Protein AF-A0A1B6YAZ6-F1 (afdb_monomer_lite)

pLDDT: mean 74.64, std 11.24, range [47.22, 91.25]

Structure (mmCIF, N/CA/C/O backbone):
data_AF-A0A1B6YAZ6-F1
#
_entry.id   AF-A0A1B6YAZ6-F1
#
loop_
_atom_site.group_PDB
_atom_site.id
_atom_site.type_symbol
_atom_site.label_atom_id
_atom_site.label_alt_id
_atom_site.label_comp_id
_atom_site.label_asym_id
_atom_site.label_entity_id
_atom_site.label_seq_id
_atom_site.pdbx_PDB_ins_code
_atom_site.Cartn_x
_atom_site.Cartn_y
_atom_site.Cartn_z
_atom_site.occupancy
_atom_site.B_iso_or_equiv
_atom_site.auth_seq_id
_atom_site.auth_comp_id
_atom_site.auth_asym_id
_atom_site.auth_atom_id
_atom_site.pdbx_PDB_model_num
ATOM 1 N N . MET A 1 1 ? -22.983 4.734 3.721 1.00 58.34 1 MET A N 1
ATOM 2 C CA . MET A 1 1 ? -22.657 3.609 2.810 1.00 58.34 1 MET A CA 1
ATOM 3 C C . MET A 1 1 ? -21.143 3.624 2.638 1.00 58.34 1 MET A C 1
ATOM 5 O O . MET A 1 1 ? -20.635 4.697 2.351 1.00 58.34 1 MET A O 1
ATOM 9 N N . SER A 1 2 ? -20.410 2.534 2.898 1.00 65.06 2 SER A N 1
ATOM 10 C CA . SER A 1 2 ? -18.946 2.531 2.705 1.00 65.06 2 SER A CA 1
ATOM 11 C C . SER A 1 2 ? -18.630 2.680 1.219 1.00 65.06 2 SER A C 1
ATOM 13 O O . SER A 1 2 ? -19.150 1.902 0.417 1.00 65.06 2 SER A O 1
ATOM 15 N N . ILE A 1 3 ? -17.804 3.657 0.854 1.00 82.44 3 ILE A N 1
ATOM 16 C CA . ILE A 1 3 ? -17.454 3.927 -0.544 1.00 82.44 3 ILE A CA 1
ATOM 17 C C . ILE A 1 3 ? -16.124 3.233 -0.837 1.00 82.44 3 ILE A C 1
ATOM 19 O O . ILE A 1 3 ? -15.133 3.480 -0.148 1.00 82.44 3 ILE A O 1
ATOM 23 N N . THR A 1 4 ? -16.098 2.363 -1.847 1.00 87.81 4 THR A N 1
ATOM 24 C CA . THR A 1 4 ? -14.846 1.793 -2.361 1.00 87.81 4 THR A CA 1
ATOM 25 C C . THR A 1 4 ? -14.060 2.892 -3.071 1.00 87.81 4 THR A C 1
ATOM 27 O O . THR A 1 4 ? -14.595 3.573 -3.947 1.00 87.81 4 THR A O 1
ATOM 30 N N . LYS A 1 5 ? -12.800 3.086 -2.683 1.00 89.56 5 LYS A N 1
ATOM 31 C CA . LYS A 1 5 ? -11.906 4.123 -3.207 1.00 89.56 5 LYS A CA 1
ATOM 32 C C . LYS A 1 5 ? -10.564 3.527 -3.624 1.00 89.56 5 LYS A C 1
ATOM 34 O O . LYS A 1 5 ? -10.219 2.404 -3.259 1.00 89.56 5 LYS A O 1
ATOM 39 N N . HIS A 1 6 ? -9.815 4.312 -4.394 1.00 91.00 6 HIS A N 1
ATOM 40 C CA . HIS A 1 6 ? -8.485 3.968 -4.883 1.00 91.00 6 HIS A CA 1
ATOM 41 C C . HIS A 1 6 ? -7.455 4.970 -4.365 1.00 91.00 6 HIS A C 1
ATOM 43 O O . HIS A 1 6 ? -7.660 6.183 -4.451 1.00 91.00 6 HIS A O 1
ATOM 49 N N . LYS A 1 7 ? -6.327 4.464 -3.867 1.00 90.69 7 LYS A N 1
ATOM 50 C CA . LYS A 1 7 ? -5.134 5.248 -3.548 1.00 90.69 7 LYS A CA 1
ATOM 51 C C . LYS A 1 7 ? -4.005 4.813 -4.478 1.00 90.69 7 LYS A C 1
ATOM 53 O O . LYS A 1 7 ? -3.603 3.656 -4.455 1.00 90.69 7 LYS A O 1
ATOM 58 N N . ILE A 1 8 ? -3.518 5.737 -5.303 1.00 89.75 8 ILE A N 1
ATOM 59 C CA . ILE A 1 8 ? -2.483 5.463 -6.308 1.00 89.75 8 ILE A CA 1
ATOM 60 C C . ILE A 1 8 ? -1.142 6.024 -5.828 1.00 89.75 8 ILE A C 1
ATOM 62 O O . ILE A 1 8 ? -1.052 7.197 -5.464 1.00 89.75 8 ILE A O 1
ATOM 66 N N . PHE A 1 9 ? -0.102 5.196 -5.877 1.00 87.06 9 PHE A N 1
ATOM 67 C CA . PHE A 1 9 ? 1.290 5.556 -5.629 1.00 87.06 9 PHE A CA 1
ATOM 68 C C . PHE A 1 9 ? 2.083 5.392 -6.927 1.00 87.06 9 PHE A C 1
ATOM 70 O O . PHE A 1 9 ? 1.981 4.362 -7.590 1.00 87.06 9 PHE A O 1
ATOM 77 N N . LYS A 1 10 ? 2.871 6.408 -7.295 1.00 84.56 10 LYS A N 1
ATOM 78 C CA . LYS A 1 10 ? 3.712 6.413 -8.500 1.00 84.56 10 LYS A CA 1
ATOM 79 C C . LYS A 1 10 ? 5.181 6.464 -8.098 1.00 84.56 10 LYS A C 1
ATOM 81 O O . LYS A 1 10 ? 5.607 7.426 -7.464 1.00 84.56 10 LYS A O 1
ATOM 86 N N . LEU A 1 11 ? 5.953 5.459 -8.497 1.00 79.56 11 LEU A N 1
ATOM 87 C CA . LEU A 1 11 ? 7.388 5.362 -8.241 1.00 79.56 11 LEU A CA 1
ATOM 88 C C . LEU A 1 11 ? 8.151 5.475 -9.551 1.00 79.56 11 LEU A C 1
ATOM 90 O O . LEU A 1 11 ? 7.806 4.798 -10.511 1.00 79.56 11 LEU A O 1
ATOM 94 N N . LYS A 1 12 ? 9.192 6.307 -9.597 1.00 76.50 12 LYS A N 1
ATOM 95 C CA . LYS A 1 12 ? 10.121 6.347 -10.732 1.00 76.50 12 LYS A CA 1
ATOM 96 C C . LYS A 1 12 ? 11.180 5.259 -10.545 1.00 76.50 12 LYS A C 1
ATOM 98 O O . LYS A 1 12 ? 11.809 5.204 -9.494 1.00 76.50 12 LYS A O 1
ATOM 103 N N . LEU A 1 13 ? 11.380 4.428 -11.560 1.00 71.19 13 LEU A N 1
ATOM 104 C CA . LEU A 1 13 ? 12.455 3.444 -11.623 1.00 71.19 13 LEU A CA 1
ATOM 105 C C . LEU A 1 13 ? 13.693 4.086 -12.261 1.00 71.19 13 LEU A C 1
ATOM 107 O O . LEU A 1 13 ? 13.597 4.745 -13.298 1.00 71.19 13 LEU A O 1
ATOM 111 N N . SER A 1 14 ? 14.853 3.901 -11.635 1.00 64.94 14 SER A N 1
ATOM 112 C CA . SER A 1 14 ? 16.152 4.199 -12.241 1.00 64.94 14 SER A CA 1
ATOM 113 C C . SER A 1 14 ? 16.566 3.075 -13.199 1.00 64.94 14 SER A C 1
ATOM 115 O O . SER A 1 14 ? 16.136 1.930 -13.060 1.00 64.94 14 SER A O 1
ATOM 117 N N . ASN A 1 15 ? 17.407 3.401 -14.185 1.00 61.12 15 ASN A N 1
ATOM 118 C CA . ASN A 1 15 ? 17.827 2.475 -15.247 1.00 61.12 15 ASN A CA 1
ATOM 119 C C . ASN A 1 15 ? 18.640 1.261 -14.751 1.00 61.12 15 ASN A C 1
ATOM 121 O O . ASN A 1 15 ? 18.797 0.303 -15.501 1.00 61.12 15 ASN A O 1
ATOM 125 N N . ASP A 1 16 ? 19.092 1.251 -13.494 1.00 57.38 16 ASP A N 1
ATOM 126 C CA . ASP A 1 16 ? 20.004 0.236 -12.942 1.00 57.38 16 ASP A CA 1
ATOM 127 C C . ASP A 1 16 ? 19.330 -1.086 -12.521 1.00 57.38 16 ASP A C 1
ATOM 129 O O . ASP A 1 16 ? 19.879 -1.832 -11.712 1.00 57.38 16 ASP A O 1
ATOM 133 N N . ALA A 1 17 ? 18.137 -1.397 -13.041 1.00 49.56 17 ALA A N 1
ATOM 134 C CA . ALA A 1 17 ? 17.377 -2.637 -12.804 1.00 49.56 17 ALA A CA 1
ATOM 135 C C . ALA A 1 17 ? 17.032 -2.974 -11.333 1.00 49.56 17 ALA A C 1
ATOM 137 O O . ALA A 1 17 ? 16.268 -3.903 -11.077 1.00 49.56 17 ALA A O 1
ATOM 138 N N . LYS A 1 18 ? 17.528 -2.214 -10.350 1.00 54.91 18 LYS A N 1
ATOM 139 C CA . LYS A 1 18 ? 17.191 -2.388 -8.938 1.00 54.91 18 LYS A CA 1
ATOM 140 C C . LYS A 1 18 ? 15.876 -1.690 -8.641 1.00 54.91 18 LYS A C 1
ATOM 142 O O . LYS A 1 18 ? 15.817 -0.466 -8.508 1.00 54.91 18 LYS A O 1
ATOM 147 N N . PHE A 1 19 ? 14.830 -2.499 -8.508 1.00 56.88 19 PHE A N 1
ATOM 148 C CA . PHE A 1 19 ? 13.546 -2.097 -7.953 1.00 56.88 19 PHE A CA 1
ATOM 149 C C . PHE A 1 19 ? 13.761 -1.626 -6.513 1.00 56.88 19 PHE A C 1
ATOM 151 O O . PHE A 1 19 ? 13.754 -2.405 -5.566 1.00 56.88 19 PHE A O 1
ATOM 158 N N . THR A 1 20 ? 14.042 -0.338 -6.356 1.00 58.34 20 THR A N 1
ATOM 159 C CA . THR A 1 20 ? 14.227 0.265 -5.043 1.00 58.34 20 THR A CA 1
ATOM 160 C C . THR A 1 20 ? 12.970 1.067 -4.782 1.00 58.34 20 THR A C 1
ATOM 162 O O . THR A 1 20 ? 12.844 2.199 -5.254 1.00 58.34 20 THR A O 1
ATOM 165 N N . ILE A 1 21 ? 12.005 0.473 -4.072 1.00 62.50 21 ILE A N 1
ATOM 166 C CA . ILE A 1 21 ? 10.949 1.274 -3.452 1.00 62.50 21 ILE A CA 1
ATOM 167 C C . ILE A 1 21 ? 11.688 2.281 -2.577 1.00 62.50 21 ILE A C 1
ATOM 169 O O . ILE A 1 21 ? 12.459 1.908 -1.692 1.00 62.50 21 ILE A O 1
ATOM 173 N N . THR A 1 22 ? 11.544 3.571 -2.875 1.00 66.69 22 THR A N 1
ATOM 174 C CA . THR A 1 22 ? 12.148 4.582 -2.014 1.00 66.69 22 THR A CA 1
ATOM 175 C C . THR A 1 22 ? 11.530 4.413 -0.632 1.00 66.69 22 THR A C 1
ATOM 177 O O . THR A 1 22 ? 10.312 4.274 -0.519 1.00 66.69 22 THR A O 1
ATOM 180 N N . LYS A 1 23 ? 12.345 4.452 0.430 1.00 70.62 23 LYS A N 1
ATOM 181 C CA . LYS A 1 23 ? 11.852 4.354 1.820 1.00 70.62 23 LYS A CA 1
ATOM 182 C C . LYS A 1 23 ? 10.670 5.296 2.087 1.00 70.62 23 LYS A C 1
ATOM 184 O O . LYS A 1 23 ? 9.811 5.012 2.908 1.00 70.62 23 LYS A O 1
ATOM 189 N N . THR A 1 24 ? 10.609 6.415 1.366 1.00 70.81 24 THR A N 1
ATOM 190 C CA . THR A 1 24 ? 9.498 7.368 1.379 1.00 70.81 24 THR A CA 1
ATOM 191 C C . THR A 1 24 ? 8.173 6.775 0.893 1.00 70.81 24 THR A C 1
ATOM 193 O O . THR A 1 24 ? 7.149 7.010 1.525 1.00 70.81 24 THR A O 1
ATOM 196 N N . VAL A 1 25 ? 8.163 6.029 -0.216 1.00 73.31 25 VAL A N 1
ATOM 197 C CA . VAL A 1 25 ? 6.929 5.436 -0.757 1.00 73.31 25 VAL A CA 1
ATOM 198 C C . VAL A 1 25 ? 6.489 4.242 0.078 1.00 73.31 25 VAL A C 1
ATOM 200 O O . VAL A 1 25 ? 5.306 4.133 0.380 1.00 73.31 25 VAL A O 1
ATOM 203 N N . GLU A 1 26 ? 7.430 3.405 0.512 1.00 79.75 26 GLU A N 1
ATOM 204 C CA . GLU A 1 26 ? 7.163 2.319 1.461 1.00 79.75 26 GLU A CA 1
ATOM 205 C C . GLU A 1 26 ? 6.505 2.860 2.738 1.00 79.75 26 GLU A C 1
ATOM 207 O O . GLU A 1 26 ? 5.426 2.419 3.127 1.00 79.75 26 GLU A O 1
ATOM 212 N N . LYS A 1 27 ? 7.095 3.907 3.331 1.00 82.12 27 LYS A N 1
ATOM 213 C CA . LYS A 1 27 ? 6.534 4.578 4.505 1.00 82.12 27 LYS A CA 1
ATOM 214 C C . LYS A 1 27 ? 5.135 5.130 4.236 1.00 82.12 27 LYS A C 1
ATOM 216 O O . LYS A 1 27 ? 4.256 4.944 5.065 1.00 82.12 27 LYS A O 1
ATOM 221 N N . ALA A 1 28 ? 4.910 5.768 3.087 1.00 84.12 28 ALA A N 1
ATOM 222 C CA . ALA A 1 28 ? 3.605 6.327 2.740 1.00 84.12 28 ALA A CA 1
ATOM 223 C C . ALA A 1 28 ? 2.523 5.249 2.542 1.00 84.12 28 ALA A C 1
ATOM 225 O O . ALA A 1 28 ? 1.363 5.477 2.884 1.00 84.12 28 ALA A O 1
ATOM 226 N N . ILE A 1 29 ? 2.887 4.083 1.996 1.00 85.69 29 ILE A N 1
ATOM 227 C CA . ILE A 1 29 ? 1.987 2.928 1.882 1.00 85.69 29 ILE A CA 1
ATOM 228 C C . ILE A 1 29 ? 1.667 2.382 3.275 1.00 85.69 29 ILE A C 1
ATOM 230 O O . ILE A 1 29 ? 0.493 2.208 3.596 1.00 85.69 29 ILE A O 1
ATOM 234 N N . ASN A 1 30 ? 2.680 2.187 4.121 1.00 84.19 30 ASN A N 1
ATOM 235 C CA . ASN A 1 30 ? 2.496 1.681 5.481 1.00 84.19 30 ASN A CA 1
ATOM 236 C C . ASN A 1 30 ? 1.636 2.629 6.328 1.00 84.19 30 ASN A C 1
ATOM 238 O O . ASN A 1 30 ? 0.677 2.195 6.956 1.00 84.19 30 ASN A O 1
ATOM 242 N N . GLU A 1 31 ? 1.910 3.935 6.290 1.00 86.62 31 GLU A N 1
ATOM 243 C CA . GLU A 1 31 ? 1.097 4.952 6.970 1.00 86.62 31 GLU A CA 1
ATOM 244 C C . GLU A 1 31 ? -0.364 4.931 6.502 1.00 86.62 31 GLU A C 1
ATOM 246 O O . GLU A 1 31 ? -1.270 5.100 7.314 1.00 86.62 31 GLU A O 1
ATOM 251 N N . PHE A 1 32 ? -0.602 4.695 5.209 1.00 87.69 32 PHE A N 1
ATOM 252 C CA . PHE A 1 32 ? -1.952 4.587 4.664 1.00 87.69 32 PHE A CA 1
ATOM 253 C C . PHE A 1 32 ? -2.677 3.317 5.133 1.00 87.69 32 PHE A C 1
ATOM 255 O O . PHE A 1 32 ? -3.852 3.379 5.489 1.00 87.69 32 PHE A O 1
ATOM 262 N N . LEU A 1 33 ? -1.990 2.171 5.154 1.00 83.19 33 LEU A N 1
ATOM 263 C CA . LEU A 1 33 ? -2.566 0.893 5.588 1.00 83.19 33 LEU A CA 1
ATOM 264 C C . LEU A 1 33 ? -2.855 0.845 7.096 1.00 83.19 33 LEU A C 1
ATOM 266 O O . LEU A 1 33 ? -3.743 0.111 7.517 1.00 83.19 33 LEU A O 1
ATOM 270 N N . LEU A 1 34 ? -2.146 1.644 7.896 1.00 83.56 34 LEU A N 1
ATOM 271 C CA . LEU A 1 34 ? -2.377 1.781 9.337 1.00 83.56 34 LEU A CA 1
ATOM 272 C C . LEU A 1 34 ? -3.537 2.732 9.682 1.00 83.56 34 LEU A C 1
ATOM 274 O O . LEU A 1 34 ? -3.872 2.895 10.860 1.00 83.56 34 LEU A O 1
ATOM 278 N N . GLU A 1 35 ? -4.156 3.388 8.694 1.00 84.38 35 GLU A N 1
ATOM 279 C CA . GLU A 1 35 ? -5.271 4.295 8.949 1.00 84.38 35 GLU A CA 1
ATOM 280 C C . GLU A 1 35 ? -6.516 3.501 9.407 1.00 84.38 35 GLU A C 1
ATOM 282 O O . GLU A 1 35 ? -7.055 2.692 8.654 1.00 84.38 35 GLU A O 1
ATOM 287 N N . PRO A 1 36 ? -7.053 3.755 10.614 1.00 80.62 36 PRO A N 1
ATOM 288 C CA . PRO A 1 36 ? -8.070 2.898 11.236 1.00 80.62 36 PRO A CA 1
ATOM 289 C C . PRO A 1 36 ? -9.440 2.941 10.537 1.00 80.62 36 PRO A C 1
ATOM 291 O O . PRO A 1 36 ? -10.276 2.067 10.749 1.00 80.62 36 PRO A O 1
ATOM 294 N N . ASN A 1 37 ? -9.679 3.951 9.695 1.00 86.69 37 ASN A N 1
ATOM 295 C CA . ASN A 1 37 ? -10.898 4.084 8.893 1.00 86.69 37 ASN A CA 1
ATOM 296 C C . ASN A 1 37 ? -10.747 3.543 7.461 1.00 86.69 37 ASN A C 1
ATOM 298 O O . ASN A 1 37 ? -11.684 3.643 6.663 1.00 86.69 37 ASN A O 1
ATOM 302 N N . THR A 1 38 ? -9.582 2.992 7.134 1.00 87.69 38 THR A N 1
ATOM 303 C CA . THR A 1 38 ? -9.245 2.469 5.815 1.00 87.69 38 THR A CA 1
ATOM 304 C C . THR A 1 38 ? -9.190 0.953 5.911 1.00 87.69 38 THR A C 1
ATOM 306 O O . THR A 1 38 ? -8.292 0.386 6.521 1.00 87.69 38 THR A O 1
ATOM 309 N N . VAL A 1 39 ? -10.155 0.271 5.294 1.00 85.94 39 VAL A N 1
ATOM 310 C CA . VAL A 1 39 ? -10.133 -1.195 5.220 1.00 85.94 39 VAL A CA 1
ATOM 311 C C . VAL A 1 39 ? -9.546 -1.598 3.880 1.00 85.94 39 VAL A C 1
ATOM 313 O O . VAL A 1 39 ? -10.159 -1.355 2.837 1.00 85.94 39 VAL A O 1
ATOM 316 N N . TYR A 1 40 ? -8.366 -2.213 3.907 1.00 87.56 40 TYR A N 1
ATOM 317 C CA . TYR A 1 40 ? -7.740 -2.787 2.721 1.00 87.56 40 TYR A CA 1
ATOM 318 C C . TYR A 1 40 ? -8.666 -3.824 2.064 1.00 87.56 40 TYR A C 1
ATOM 320 O O . TYR A 1 40 ? -9.261 -4.662 2.741 1.00 87.56 40 TYR A O 1
ATOM 328 N N . VAL A 1 41 ? -8.801 -3.752 0.738 1.00 87.06 41 VAL A N 1
ATOM 329 C CA . VAL A 1 41 ? -9.587 -4.711 -0.053 1.00 87.06 41 VAL A CA 1
ATOM 330 C C . VAL A 1 41 ? -8.680 -5.493 -0.987 1.00 87.06 41 VAL A C 1
ATOM 332 O O . VAL A 1 41 ? -8.701 -6.719 -0.981 1.00 87.06 41 VAL A O 1
ATOM 335 N N . ASN A 1 42 ? -7.925 -4.787 -1.828 1.00 87.81 42 ASN A N 1
ATOM 336 C CA . ASN A 1 42 ? -7.033 -5.392 -2.811 1.00 87.81 42 ASN A CA 1
ATOM 337 C C . ASN A 1 42 ? -5.992 -4.365 -3.285 1.00 87.81 42 ASN A C 1
ATOM 339 O O . ASN A 1 42 ? -6.113 -3.175 -2.994 1.00 87.81 42 ASN A O 1
ATOM 343 N N . HIS A 1 43 ? -5.006 -4.785 -4.070 1.00 89.69 43 HIS A N 1
ATOM 344 C CA . HIS A 1 43 ? -4.114 -3.882 -4.783 1.00 89.69 43 HIS A CA 1
ATOM 345 C C . HIS A 1 43 ? -3.811 -4.385 -6.198 1.00 89.69 43 HIS A C 1
ATOM 347 O O . HIS A 1 43 ? -4.070 -5.531 -6.551 1.00 89.69 43 HIS A O 1
ATOM 353 N N . SER A 1 44 ? -3.280 -3.496 -7.029 1.00 86.06 44 SER A N 1
ATOM 354 C CA . SER A 1 44 ? -2.728 -3.829 -8.343 1.00 86.06 44 SER A CA 1
ATOM 355 C C . SER A 1 44 ? -1.429 -3.069 -8.550 1.00 86.06 44 SER A C 1
ATOM 357 O O . SER A 1 44 ? -1.284 -1.938 -8.078 1.00 86.06 44 SER A O 1
ATOM 359 N N . ILE A 1 45 ? -0.485 -3.706 -9.236 1.00 84.81 45 ILE A N 1
ATOM 360 C CA . ILE A 1 45 ? 0.825 -3.140 -9.541 1.00 84.81 45 ILE A CA 1
ATOM 361 C C . ILE A 1 45 ? 1.009 -3.224 -11.049 1.00 84.81 45 ILE A C 1
ATOM 363 O O . ILE A 1 45 ? 0.843 -4.291 -11.634 1.00 84.81 45 ILE A O 1
ATOM 367 N N . THR A 1 46 ? 1.332 -2.102 -11.683 1.00 83.00 46 THR A N 1
ATOM 368 C CA . THR A 1 46 ? 1.638 -2.062 -13.115 1.00 83.00 46 THR A CA 1
ATOM 369 C C . THR A 1 46 ? 2.859 -1.204 -13.374 1.00 83.00 46 THR A C 1
ATOM 371 O O . THR A 1 46 ? 3.091 -0.200 -12.700 1.00 83.00 46 THR A O 1
ATOM 374 N N . THR A 1 47 ? 3.640 -1.577 -14.377 1.00 79.25 47 THR A N 1
ATOM 375 C CA . THR A 1 47 ? 4.740 -0.759 -14.878 1.00 79.25 47 THR A CA 1
ATOM 376 C C . THR A 1 47 ? 4.252 0.119 -16.021 1.00 79.25 47 THR A C 1
ATOM 378 O O . THR A 1 47 ? 3.510 -0.344 -16.883 1.00 79.25 47 THR A O 1
ATOM 381 N N . LEU A 1 48 ? 4.677 1.378 -16.040 1.00 78.69 48 LEU A N 1
ATOM 382 C CA . LEU A 1 48 ? 4.498 2.289 -17.164 1.00 78.69 48 LEU A CA 1
ATOM 383 C C . LEU A 1 48 ? 5.867 2.636 -17.738 1.00 78.69 48 LEU A C 1
ATOM 385 O O . LEU A 1 48 ? 6.778 2.989 -16.990 1.00 78.69 48 LEU A O 1
ATOM 389 N N . THR A 1 49 ? 6.002 2.570 -19.051 1.00 78.62 49 THR A N 1
ATOM 390 C CA . THR A 1 49 ? 7.192 3.007 -19.781 1.00 78.62 49 THR A CA 1
ATOM 391 C C . THR A 1 49 ? 6.816 4.206 -20.635 1.00 78.62 49 THR A C 1
ATOM 393 O O . THR A 1 49 ? 5.743 4.244 -21.231 1.00 78.62 49 THR A O 1
ATOM 396 N N . GLU A 1 50 ? 7.685 5.205 -20.654 1.00 73.75 50 GLU A N 1
ATOM 397 C CA . GLU A 1 50 ? 7.612 6.305 -21.604 1.00 73.75 50 GLU A CA 1
ATOM 398 C C . GLU A 1 50 ? 8.781 6.150 -22.571 1.00 73.75 50 GLU A C 1
ATOM 400 O O . GLU A 1 50 ? 9.952 6.263 -22.180 1.00 73.75 50 GLU A O 1
ATOM 405 N N . ASP A 1 51 ? 8.433 5.826 -23.812 1.00 74.44 51 ASP A N 1
ATOM 406 C CA . ASP A 1 51 ? 9.362 5.690 -24.921 1.00 74.44 51 ASP A CA 1
ATOM 407 C C . ASP A 1 51 ? 9.341 6.985 -25.730 1.00 74.44 51 ASP A C 1
ATOM 409 O O . ASP A 1 51 ? 8.277 7.504 -26.068 1.00 74.44 51 ASP A O 1
ATOM 413 N N . ILE A 1 52 ? 10.524 7.527 -26.002 1.00 70.06 52 ILE A N 1
ATOM 414 C CA . ILE A 1 52 ? 10.701 8.721 -26.824 1.00 70.06 52 ILE A CA 1
ATOM 415 C C . ILE A 1 52 ? 11.537 8.305 -28.034 1.00 70.06 52 ILE A C 1
ATOM 417 O O . ILE A 1 52 ? 12.569 7.646 -27.886 1.00 70.06 52 ILE A O 1
ATOM 421 N N . GLU A 1 53 ? 11.072 8.659 -29.230 1.00 65.81 53 GLU A N 1
ATOM 422 C CA . GLU A 1 53 ? 11.860 8.537 -30.455 1.00 65.81 53 GLU A CA 1
ATOM 423 C C . GLU A 1 53 ? 12.873 9.680 -30.519 1.00 65.81 53 GLU A C 1
ATOM 425 O O . GLU A 1 53 ? 12.511 10.857 -30.557 1.00 65.81 53 GLU A O 1
ATOM 430 N N . GLU A 1 54 ? 14.156 9.327 -30.534 1.00 63.12 54 GLU A N 1
ATOM 431 C CA . GLU A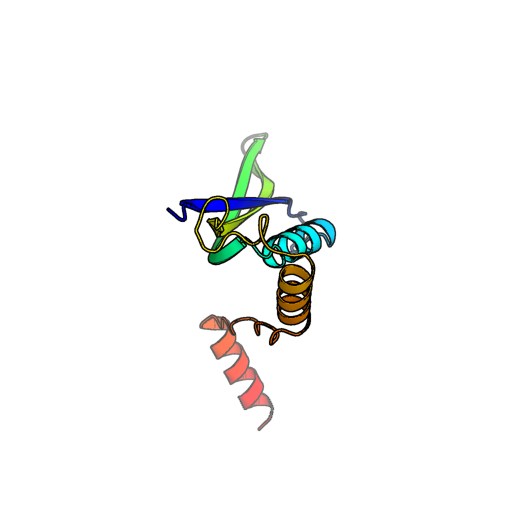 1 54 ? 15.255 10.268 -30.721 1.00 63.12 54 GLU A CA 1
ATOM 432 C C . GLU A 1 54 ? 16.149 9.726 -31.845 1.00 63.12 54 GLU A C 1
ATOM 434 O O . GLU A 1 54 ? 16.725 8.646 -31.717 1.00 63.12 54 GLU A O 1
ATOM 439 N N . TYR A 1 55 ? 16.262 10.461 -32.957 1.00 70.81 55 TYR A N 1
ATOM 440 C CA . TYR A 1 55 ? 17.101 10.089 -34.111 1.00 70.81 55 TYR A CA 1
ATOM 441 C C . TYR A 1 55 ? 16.814 8.678 -34.672 1.00 70.81 55 TYR A C 1
ATOM 443 O O . TYR A 1 55 ? 17.729 7.859 -34.770 1.00 70.81 55 TYR A O 1
ATOM 451 N N . ASP A 1 56 ? 15.550 8.376 -34.989 1.00 69.00 56 ASP A N 1
ATOM 452 C CA . ASP A 1 56 ? 15.081 7.063 -35.482 1.00 69.00 56 ASP A CA 1
ATOM 453 C C . ASP A 1 56 ? 15.376 5.869 -34.546 1.00 69.00 56 ASP A C 1
ATOM 455 O O . ASP A 1 56 ? 15.255 4.709 -34.942 1.00 69.00 56 ASP A O 1
ATOM 459 N N . ASN A 1 57 ? 15.729 6.130 -33.281 1.00 68.75 57 ASN A N 1
ATOM 460 C CA . ASN A 1 57 ? 15.881 5.112 -32.246 1.00 68.75 57 ASN A CA 1
ATOM 461 C C . ASN A 1 57 ? 14.819 5.294 -31.155 1.00 68.75 57 ASN A C 1
ATOM 463 O O . ASN A 1 57 ? 14.728 6.353 -30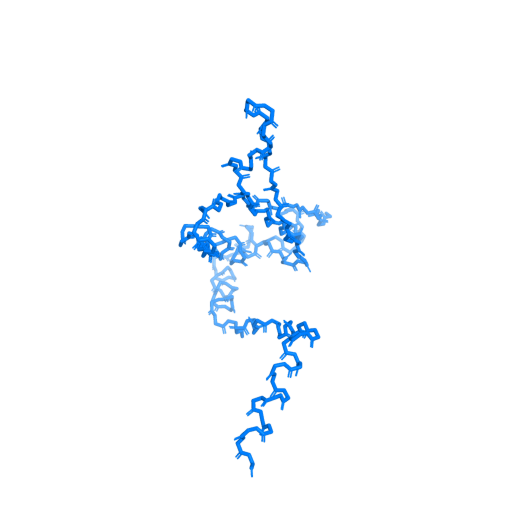.529 1.00 68.75 57 ASN A O 1
ATOM 467 N N . LEU A 1 58 ? 14.053 4.234 -30.870 1.00 71.81 58 LEU A N 1
ATOM 468 C CA . LEU A 1 58 ? 13.203 4.184 -29.680 1.00 71.81 58 LEU A CA 1
ATOM 469 C C . LEU A 1 58 ? 14.084 4.086 -28.433 1.00 71.81 58 LEU A C 1
ATOM 471 O O . LEU A 1 58 ? 14.787 3.091 -28.229 1.00 71.81 58 LEU A O 1
ATOM 475 N N . ARG A 1 59 ? 14.007 5.091 -27.561 1.00 67.62 59 ARG A N 1
ATOM 476 C CA . ARG A 1 59 ? 14.661 5.066 -26.254 1.00 67.62 59 ARG A CA 1
ATOM 477 C C . ARG A 1 59 ? 13.615 5.137 -25.150 1.00 67.62 59 ARG A C 1
ATOM 479 O O . ARG A 1 59 ? 12.904 6.128 -25.020 1.00 67.62 59 ARG A O 1
ATOM 486 N N . THR A 1 60 ? 13.566 4.120 -24.290 1.00 67.25 60 THR A N 1
ATOM 487 C CA . THR A 1 60 ? 12.799 4.200 -23.039 1.00 67.25 60 THR A CA 1
ATOM 488 C C . THR A 1 60 ? 13.496 5.174 -22.092 1.00 67.25 60 THR A C 1
ATOM 490 O O . THR A 1 60 ? 14.597 4.894 -21.611 1.00 67.25 60 THR A O 1
ATOM 493 N N . ILE A 1 61 ? 12.879 6.326 -21.823 1.00 66.25 61 ILE A N 1
ATOM 494 C CA . ILE A 1 61 ? 13.494 7.401 -21.023 1.00 66.25 61 ILE A CA 1
ATOM 495 C C . ILE A 1 61 ? 13.048 7.334 -19.562 1.00 66.25 61 ILE A C 1
ATOM 497 O O . ILE A 1 61 ? 13.843 7.600 -18.657 1.00 66.25 61 ILE A O 1
ATOM 501 N N . CYS A 1 62 ? 11.802 6.933 -19.311 1.00 65.12 62 CYS A N 1
ATOM 502 C CA . CYS A 1 62 ? 11.261 6.838 -17.962 1.00 65.12 62 CYS A CA 1
ATOM 503 C C . CYS A 1 62 ? 10.492 5.535 -17.765 1.00 65.12 62 CYS A C 1
ATOM 505 O O . CYS A 1 62 ? 9.596 5.191 -18.530 1.00 65.12 62 CYS A O 1
ATOM 507 N N . ARG A 1 63 ? 10.814 4.832 -16.680 1.00 73.88 63 ARG A N 1
ATOM 508 C CA . ARG A 1 63 ? 10.046 3.688 -16.194 1.00 73.88 63 ARG A CA 1
ATOM 509 C C . ARG A 1 63 ? 9.396 4.082 -14.875 1.00 73.88 63 ARG A C 1
ATOM 511 O O . ARG A 1 63 ? 10.063 4.624 -13.996 1.00 73.88 63 ARG A O 1
ATOM 518 N N . TYR A 1 64 ? 8.105 3.833 -14.731 1.00 78.06 64 TYR A N 1
ATOM 519 C CA . TYR A 1 64 ? 7.364 4.038 -13.497 1.00 78.06 64 TYR A CA 1
ATOM 520 C C . TYR A 1 64 ? 6.716 2.739 -13.041 1.00 78.06 64 TYR A C 1
ATOM 522 O O . TYR A 1 64 ? 6.348 1.898 -13.854 1.00 78.06 64 TYR A O 1
ATOM 530 N N . VAL A 1 65 ? 6.518 2.611 -11.737 1.00 79.88 65 VAL A N 1
ATOM 531 C CA . VAL A 1 65 ? 5.638 1.613 -11.132 1.00 79.88 65 VAL A CA 1
ATOM 532 C C . VAL A 1 65 ? 4.455 2.363 -10.558 1.00 79.88 65 VAL A C 1
ATOM 534 O O . VAL A 1 65 ? 4.624 3.332 -9.815 1.00 79.88 65 VAL A O 1
ATOM 537 N N . LEU A 1 66 ? 3.259 1.927 -10.915 1.00 85.19 66 LEU A N 1
ATOM 538 C CA . LEU A 1 66 ? 2.024 2.354 -10.292 1.00 85.19 66 LEU A CA 1
ATOM 539 C C . LEU A 1 66 ? 1.537 1.253 -9.365 1.00 85.19 66 LEU A C 1
ATOM 541 O O . LEU A 1 66 ? 1.349 0.120 -9.796 1.00 85.19 66 LEU A O 1
ATOM 545 N N . ILE A 1 67 ? 1.297 1.613 -8.111 1.00 87.50 67 ILE A N 1
ATOM 546 C CA . ILE A 1 67 ? 0.647 0.761 -7.120 1.00 87.50 67 ILE A CA 1
ATOM 547 C C . ILE A 1 67 ? -0.710 1.394 -6.829 1.00 87.50 67 ILE A C 1
ATOM 549 O O . ILE A 1 67 ? -0.776 2.519 -6.336 1.00 87.50 67 ILE A O 1
ATOM 553 N N . SER A 1 68 ? -1.796 0.700 -7.150 1.00 90.25 68 SER A N 1
ATOM 554 C CA . SER A 1 68 ? -3.156 1.126 -6.817 1.00 90.25 68 SER A CA 1
ATOM 555 C C . SER A 1 68 ? -3.694 0.253 -5.694 1.00 90.25 68 SER A C 1
ATOM 557 O O . SER A 1 68 ? -3.975 -0.922 -5.921 1.00 90.25 68 SER A O 1
ATOM 559 N N . ILE A 1 69 ? -3.898 0.838 -4.516 1.00 91.25 69 ILE A N 1
ATOM 560 C CA . ILE A 1 69 ? -4.542 0.191 -3.371 1.00 91.25 69 ILE A CA 1
ATOM 561 C C . ILE A 1 69 ? -6.041 0.497 -3.405 1.00 91.25 69 ILE A C 1
ATOM 563 O O . ILE A 1 69 ? -6.455 1.658 -3.410 1.00 91.25 69 ILE A O 1
ATOM 567 N N . ILE A 1 70 ? -6.848 -0.557 -3.431 1.00 90.38 70 ILE A N 1
ATOM 568 C CA . ILE A 1 70 ? -8.306 -0.524 -3.347 1.00 90.38 70 ILE A CA 1
ATOM 569 C C . ILE A 1 70 ? -8.687 -0.698 -1.881 1.00 90.38 70 ILE A C 1
ATOM 571 O O . ILE A 1 70 ? -8.258 -1.649 -1.224 1.00 90.38 70 ILE A O 1
ATOM 575 N N . TYR A 1 71 ? -9.510 0.210 -1.369 1.00 90.75 71 TYR A N 1
ATOM 576 C CA . TYR A 1 71 ? -9.909 0.213 0.032 1.00 90.75 71 TYR A CA 1
ATOM 577 C C . TYR A 1 71 ? -11.373 0.612 0.199 1.00 90.75 71 TYR A C 1
ATOM 579 O O . TYR A 1 71 ? -11.949 1.304 -0.645 1.00 90.75 71 TYR A O 1
ATOM 587 N N . LYS A 1 72 ? -11.985 0.188 1.306 1.00 88.31 72 LYS A N 1
ATOM 588 C CA . LYS A 1 72 ? -13.268 0.731 1.757 1.00 88.31 72 LYS A CA 1
ATOM 589 C C . LYS A 1 72 ? -13.001 1.883 2.706 1.00 88.31 72 LYS A C 1
ATOM 591 O O . LYS A 1 72 ? -12.336 1.711 3.725 1.00 88.31 72 LYS A O 1
ATOM 596 N N . ASP A 1 73 ? -13.559 3.037 2.367 1.00 88.44 73 ASP A N 1
ATOM 597 C CA . ASP A 1 73 ? -13.573 4.191 3.249 1.00 88.44 73 ASP A CA 1
ATOM 598 C C . ASP A 1 73 ? -14.736 4.061 4.240 1.00 88.44 73 ASP A C 1
ATOM 600 O O . ASP A 1 73 ? -15.910 4.030 3.843 1.00 88.44 73 ASP A O 1
ATOM 604 N N . LEU A 1 74 ? -14.400 3.954 5.526 1.00 87.00 74 LEU A N 1
ATOM 605 C CA . LEU A 1 74 ? -15.371 3.906 6.615 1.00 87.00 74 LEU A CA 1
ATOM 606 C C . LEU A 1 74 ? -15.800 5.295 7.095 1.00 87.00 74 LEU A C 1
ATOM 608 O O . LEU A 1 74 ? -16.708 5.378 7.924 1.00 87.00 74 LEU A O 1
ATOM 612 N N . ASN A 1 75 ? -15.215 6.379 6.575 1.00 83.50 75 ASN A N 1
ATOM 613 C CA . ASN A 1 75 ? -15.665 7.735 6.878 1.00 83.50 75 ASN A CA 1
ATOM 614 C C . ASN A 1 75 ? -17.165 7.849 6.582 1.00 83.50 75 ASN A C 1
ATOM 616 O O . ASN A 1 75 ? -17.625 7.412 5.526 1.00 83.50 75 ASN A O 1
ATOM 620 N N . THR A 1 76 ? -17.932 8.442 7.498 1.00 81.94 76 THR A N 1
ATOM 621 C CA . THR A 1 76 ? -19.402 8.592 7.409 1.00 81.94 76 THR A CA 1
ATOM 622 C C . THR A 1 76 ? -20.212 7.289 7.489 1.00 81.94 76 THR A C 1
ATOM 624 O O . THR A 1 76 ? -21.427 7.289 7.279 1.00 81.94 76 THR A O 1
ATOM 627 N N . THR A 1 77 ? -19.574 6.158 7.799 1.00 81.94 77 THR A N 1
ATOM 628 C CA . THR A 1 77 ? -20.271 4.890 8.060 1.00 81.94 77 THR A CA 1
ATOM 629 C C . THR A 1 77 ? -20.532 4.702 9.560 1.00 81.94 77 THR A C 1
ATOM 631 O O . THR A 1 77 ? -19.896 5.364 10.376 1.00 81.94 77 THR A O 1
ATOM 634 N N . PRO A 1 78 ? -21.418 3.773 9.968 1.00 80.25 78 PRO A N 1
ATOM 635 C CA . PRO A 1 78 ? -21.584 3.426 11.385 1.00 80.25 78 PRO A CA 1
ATOM 636 C C . PRO A 1 78 ? -20.307 2.886 12.053 1.00 80.25 78 PRO A C 1
ATOM 638 O O . PRO A 1 78 ? -20.238 2.830 13.275 1.00 80.25 78 PRO A O 1
ATOM 641 N N . LEU A 1 79 ? -19.316 2.477 11.253 1.00 78.75 79 LEU A N 1
ATOM 642 C CA . LEU A 1 79 ? -18.015 1.972 11.691 1.00 78.75 79 LEU A CA 1
ATOM 643 C C . LEU A 1 79 ? -16.932 3.067 11.684 1.00 78.75 79 LEU A C 1
ATOM 645 O O . LEU A 1 79 ? -15.757 2.764 11.863 1.00 78.75 79 LEU A O 1
ATOM 649 N N . ASP A 1 80 ? -17.306 4.328 11.445 1.00 83.25 80 ASP A N 1
ATOM 650 C CA . ASP A 1 80 ? -16.384 5.461 11.467 1.00 83.25 80 ASP A CA 1
ATOM 651 C C . ASP A 1 80 ? -15.824 5.670 12.880 1.00 83.25 80 ASP A C 1
ATOM 653 O O . ASP A 1 80 ? -16.545 6.026 13.817 1.00 83.25 80 ASP A O 1
ATOM 657 N N . LEU A 1 81 ? -14.512 5.498 13.039 1.00 80.75 81 LEU A N 1
ATOM 658 C CA . LEU A 1 81 ? -13.866 5.657 14.332 1.00 80.75 81 LEU A CA 1
ATOM 659 C C . LEU A 1 81 ? -13.604 7.128 14.680 1.00 80.75 81 LEU A C 1
ATOM 661 O O . LEU A 1 81 ? -13.314 7.412 15.841 1.00 80.75 81 LEU A O 1
ATOM 665 N N . LYS A 1 82 ? -13.751 8.098 13.765 1.00 79.81 82 LYS A N 1
ATOM 666 C CA . LYS A 1 82 ? -13.460 9.526 14.018 1.00 79.81 82 LYS A CA 1
ATOM 667 C C . LYS A 1 82 ? -14.356 10.146 15.086 1.00 79.81 82 LYS A C 1
ATOM 669 O O . LYS A 1 82 ? -13.859 10.956 15.870 1.00 79.81 82 LYS A O 1
ATOM 674 N N . SER A 1 83 ? -15.619 9.741 15.173 1.00 72.44 83 SER A N 1
ATOM 675 C CA . SER A 1 83 ? -16.578 10.217 16.183 1.00 72.44 83 SER A CA 1
ATOM 676 C C . SER A 1 83 ? -16.535 9.418 17.493 1.00 72.44 83 SER A C 1
ATOM 678 O O . SER A 1 83 ? -17.202 9.781 18.461 1.00 72.44 83 SER A O 1
ATOM 680 N N . THR A 1 84 ? -15.733 8.350 17.559 1.00 79.31 84 THR A N 1
ATOM 681 C CA . THR A 1 84 ? -15.642 7.496 18.750 1.00 79.31 84 THR A CA 1
ATOM 682 C C . THR A 1 84 ? -14.725 8.076 19.829 1.00 79.31 84 THR A C 1
ATOM 684 O O . THR A 1 84 ? -13.855 8.921 19.578 1.00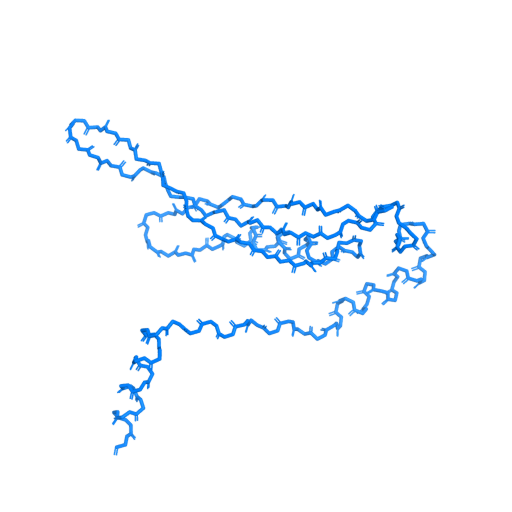 79.31 84 THR A O 1
ATOM 687 N N . SER A 1 85 ? -14.925 7.616 21.069 1.00 81.12 85 SER A N 1
ATOM 688 C CA . SER A 1 85 ? -14.137 8.064 22.220 1.00 81.12 85 SER A CA 1
ATOM 689 C C . SER A 1 85 ? -12.643 7.749 22.062 1.00 81.12 85 SER A C 1
ATOM 691 O O . SER A 1 85 ? -12.253 6.738 21.476 1.00 81.12 85 SER A O 1
ATOM 693 N N . LYS A 1 86 ? -11.785 8.582 22.666 1.00 78.12 86 LYS A N 1
ATOM 694 C CA . LYS A 1 86 ? -10.320 8.406 22.651 1.00 78.12 86 LYS A CA 1
ATOM 695 C C . LYS A 1 86 ? -9.881 7.020 23.146 1.00 78.12 86 LYS A C 1
ATOM 697 O O . LYS A 1 86 ? -8.933 6.455 22.618 1.00 78.12 86 LYS A O 1
ATOM 702 N N . LYS A 1 87 ? -10.595 6.447 24.123 1.00 79.06 87 LYS A N 1
ATOM 703 C CA . LYS A 1 87 ? -10.318 5.104 24.653 1.00 79.06 87 LYS A CA 1
ATOM 704 C C . LYS A 1 87 ? -10.519 4.021 23.588 1.00 79.06 87 LYS A C 1
ATOM 706 O O . LYS A 1 87 ? -9.671 3.149 23.463 1.00 79.06 87 LYS A O 1
ATOM 711 N N . VAL A 1 88 ? -11.601 4.104 22.812 1.00 77.19 88 VAL A N 1
ATOM 712 C CA . VAL A 1 88 ? -11.903 3.149 21.732 1.00 77.19 88 VAL A CA 1
ATOM 713 C C . VAL A 1 88 ? -10.877 3.274 20.607 1.00 77.19 88 VAL A C 1
ATOM 715 O O . VAL A 1 88 ? -10.303 2.267 20.205 1.00 77.19 88 VAL A O 1
ATOM 718 N N . LYS A 1 89 ? -10.548 4.503 20.188 1.00 75.31 89 LYS A N 1
ATOM 719 C CA . LYS A 1 89 ? -9.485 4.757 19.198 1.00 75.31 89 LYS A CA 1
ATOM 720 C C . LYS A 1 89 ? -8.144 4.160 19.618 1.00 75.31 89 LYS A C 1
ATOM 722 O O . LYS A 1 89 ? -7.498 3.502 18.816 1.00 75.31 89 LYS A O 1
ATOM 727 N N . ASN A 1 90 ? -7.748 4.345 20.878 1.00 77.19 90 ASN A N 1
ATOM 728 C CA . ASN A 1 90 ? -6.485 3.816 21.395 1.00 77.19 90 ASN A CA 1
ATOM 729 C C . ASN A 1 90 ? -6.451 2.282 21.414 1.00 77.19 90 ASN A C 1
ATOM 731 O O . ASN A 1 90 ? -5.400 1.701 21.167 1.00 77.19 90 ASN A O 1
ATOM 735 N N . VAL A 1 91 ? -7.576 1.623 21.712 1.00 80.06 91 VAL A N 1
ATOM 736 C CA . VAL A 1 91 ? -7.663 0.155 21.673 1.00 80.06 91 VAL A CA 1
ATOM 737 C C . VAL A 1 91 ? -7.509 -0.351 20.243 1.00 80.06 91 VAL A C 1
ATOM 739 O O . VAL A 1 91 ? -6.724 -1.267 20.022 1.00 80.06 91 VAL A O 1
ATOM 742 N N . VAL A 1 92 ? -8.191 0.275 19.279 1.00 74.75 92 VAL A N 1
ATOM 743 C CA . VAL A 1 92 ? -8.079 -0.101 17.863 1.00 74.75 92 VAL A CA 1
ATOM 744 C C . VAL A 1 92 ? -6.669 0.160 17.338 1.00 74.75 92 VAL A C 1
ATOM 746 O O . VAL A 1 92 ? -6.084 -0.734 16.746 1.00 74.75 92 VAL A O 1
ATOM 749 N N . HIS A 1 93 ? -6.078 1.327 17.609 1.00 74.56 93 HIS A N 1
ATOM 750 C CA . HIS A 1 93 ? -4.696 1.614 17.207 1.00 74.56 93 HIS A CA 1
ATOM 751 C C . HIS A 1 93 ? -3.709 0.608 17.788 1.00 74.56 93 HIS A C 1
ATOM 753 O O . HIS A 1 93 ? -2.890 0.075 17.050 1.00 74.56 93 HIS A O 1
ATOM 759 N N . LYS A 1 94 ? -3.838 0.279 19.078 1.00 77.50 94 LYS A N 1
ATOM 760 C CA . LYS A 1 94 ? -3.000 -0.746 19.697 1.00 77.50 94 LYS A CA 1
ATOM 761 C C . LYS A 1 94 ? -3.190 -2.103 19.019 1.00 77.50 94 LYS A C 1
ATOM 763 O O . LYS A 1 94 ? -2.207 -2.777 18.783 1.00 77.50 94 LYS A O 1
ATOM 768 N N . GLN A 1 95 ? -4.421 -2.489 18.679 1.00 74.19 95 GLN A N 1
ATOM 769 C CA . GLN A 1 95 ? -4.689 -3.735 17.952 1.00 74.19 95 GLN A CA 1
ATOM 770 C C . GLN A 1 95 ? -4.148 -3.735 16.521 1.00 74.19 95 GLN A C 1
ATOM 772 O O . GLN A 1 95 ? -3.749 -4.789 16.049 1.00 74.19 95 GLN A O 1
ATOM 777 N N . VAL A 1 96 ? -4.128 -2.587 15.841 1.00 74.31 96 VAL A N 1
ATOM 778 C CA . VAL A 1 96 ? -3.512 -2.438 14.515 1.00 74.31 96 VAL A CA 1
ATOM 779 C C . VAL A 1 96 ? -1.986 -2.539 14.620 1.00 74.31 96 VAL A C 1
ATOM 781 O O . VAL A 1 96 ? -1.370 -3.225 13.817 1.00 74.31 96 VAL A O 1
ATOM 784 N N . GLU A 1 97 ? -1.376 -1.924 15.638 1.00 72.19 97 GLU A N 1
ATOM 785 C CA . GLU A 1 97 ? 0.070 -1.999 15.905 1.00 72.19 97 GLU A CA 1
ATOM 786 C C . GLU A 1 97 ? 0.528 -3.391 16.363 1.00 72.19 97 GLU A C 1
ATOM 788 O O . GLU A 1 97 ? 1.622 -3.824 16.016 1.00 72.19 97 GLU A O 1
ATOM 793 N N . THR A 1 98 ? -0.285 -4.087 17.165 1.00 75.75 98 THR A N 1
ATOM 794 C CA . THR A 1 98 ? 0.008 -5.439 17.670 1.00 75.75 98 THR A CA 1
ATOM 795 C C . THR A 1 98 ? -0.598 -6.546 16.814 1.00 75.75 98 THR A C 1
ATOM 797 O O . THR A 1 98 ? -0.534 -7.708 17.212 1.00 75.75 98 THR A O 1
ATOM 800 N N . GLY A 1 99 ? -1.290 -6.192 15.729 1.00 66.62 99 GLY A N 1
ATOM 801 C CA . GLY A 1 99 ? -1.960 -7.145 14.854 1.00 66.62 99 GLY A CA 1
ATOM 802 C C . GLY A 1 99 ? -0.959 -8.139 14.283 1.00 66.62 99 GLY A C 1
ATOM 803 O O . GLY A 1 99 ? 0.229 -7.834 14.178 1.00 66.62 99 GLY A O 1
ATOM 804 N N . GLU A 1 100 ? -1.429 -9.340 13.944 1.00 60.34 100 GLU A N 1
ATOM 805 C CA . GLU A 1 100 ? -0.585 -10.309 13.249 1.00 60.34 100 GLU A CA 1
ATOM 806 C C . GLU A 1 100 ? -0.019 -9.660 11.984 1.00 60.34 100 GLU A C 1
ATOM 808 O O . GLU A 1 100 ? -0.751 -9.048 11.201 1.00 60.34 100 GLU A O 1
ATOM 813 N N . GLU A 1 101 ? 1.298 -9.763 11.816 1.00 58.16 101 GLU A N 1
ATOM 814 C CA . GLU A 1 101 ? 1.964 -9.332 10.598 1.00 58.16 101 GLU A CA 1
ATOM 815 C C . GLU A 1 101 ? 1.299 -10.048 9.420 1.00 58.16 101 GLU A C 1
ATOM 817 O O . GLU A 1 101 ? 1.195 -11.277 9.403 1.00 58.16 101 GLU A O 1
ATOM 822 N N . ILE A 1 102 ? 0.801 -9.279 8.450 1.00 56.41 102 ILE A N 1
ATOM 823 C CA . ILE A 1 102 ? 0.291 -9.859 7.213 1.00 56.41 102 ILE A CA 1
ATOM 824 C C . ILE A 1 102 ? 1.516 -10.399 6.489 1.00 56.41 102 ILE A C 1
ATOM 826 O O . ILE A 1 102 ? 2.291 -9.634 5.915 1.00 56.41 102 ILE A O 1
ATOM 830 N N . THR A 1 103 ? 1.710 -11.712 6.565 1.00 47.59 103 THR A N 1
ATOM 831 C CA . THR A 1 103 ? 2.805 -12.377 5.874 1.00 47.59 103 THR A CA 1
ATOM 832 C C . THR A 1 103 ? 2.678 -12.115 4.381 1.00 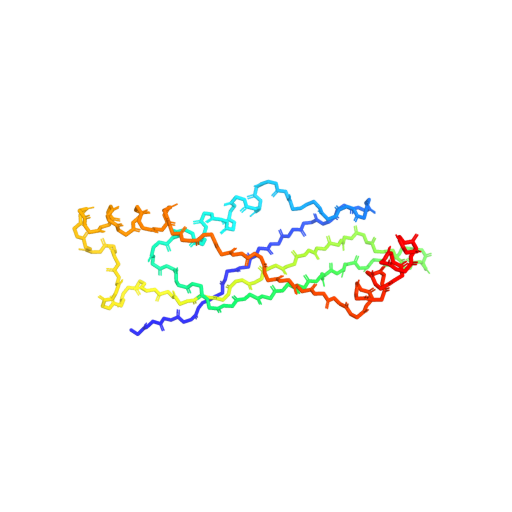47.59 103 THR A C 1
ATOM 834 O O . THR A 1 103 ? 1.592 -12.210 3.800 1.00 47.59 103 THR A O 1
ATOM 837 N N . GLU A 1 104 ? 3.795 -11.730 3.763 1.00 47.31 104 GLU A N 1
ATOM 838 C CA . GLU A 1 104 ? 3.845 -11.522 2.322 1.00 47.31 104 GLU A CA 1
ATOM 839 C C . GLU A 1 104 ? 3.341 -12.797 1.625 1.00 47.31 104 GLU A C 1
ATOM 841 O O . GLU A 1 104 ? 3.800 -13.898 1.955 1.00 47.31 104 GLU A O 1
ATOM 846 N N . PRO A 1 105 ? 2.366 -12.698 0.703 1.00 51.38 105 PRO A N 1
ATOM 847 C CA . PRO A 1 105 ? 1.907 -13.867 -0.021 1.00 51.38 105 PRO A CA 1
ATOM 848 C C . PRO A 1 105 ? 3.079 -14.442 -0.815 1.00 51.38 105 PRO A C 1
ATOM 850 O O . PRO A 1 105 ? 3.746 -13.730 -1.563 1.00 51.38 105 PRO A O 1
ATOM 853 N N . GLU A 1 106 ? 3.319 -15.745 -0.677 1.00 56.59 106 GLU A N 1
ATOM 854 C CA . GLU A 1 106 ? 4.396 -16.422 -1.394 1.00 56.59 106 GLU A CA 1
ATOM 855 C C . GLU A 1 106 ? 4.003 -16.596 -2.877 1.00 56.59 106 GLU A C 1
ATOM 857 O O . GLU A 1 106 ? 3.511 -17.641 -3.309 1.00 56.59 106 GLU A O 1
ATOM 862 N N . ILE A 1 107 ? 4.163 -15.536 -3.676 1.00 61.41 107 ILE A N 1
ATOM 863 C CA . ILE A 1 107 ? 3.887 -15.551 -5.117 1.00 61.41 107 ILE A CA 1
ATOM 864 C C . ILE A 1 107 ? 5.103 -16.153 -5.825 1.00 61.41 107 ILE A C 1
ATOM 866 O O . ILE A 1 107 ? 6.021 -15.446 -6.229 1.00 61.41 107 ILE A O 1
ATOM 870 N N . LYS A 1 108 ? 5.117 -17.480 -5.972 1.00 62.09 108 LYS A N 1
ATOM 871 C CA . LYS A 1 108 ? 6.113 -18.182 -6.795 1.00 62.09 108 LYS A CA 1
ATOM 872 C C . LYS A 1 108 ? 5.625 -18.270 -8.235 1.00 62.09 108 LYS A C 1
ATOM 874 O O . LYS A 1 108 ? 4.616 -18.931 -8.506 1.00 62.09 108 LYS A O 1
ATOM 879 N N . THR A 1 109 ? 6.354 -17.651 -9.159 1.00 65.75 109 THR A N 1
ATOM 880 C CA . THR A 1 109 ? 6.166 -17.902 -10.591 1.00 65.75 109 THR A CA 1
ATOM 881 C C . THR A 1 109 ? 6.608 -19.327 -10.932 1.00 65.75 109 THR A C 1
ATOM 883 O O . THR A 1 109 ? 7.321 -19.974 -10.161 1.00 65.75 109 THR A O 1
ATOM 886 N N . ASP A 1 110 ? 6.188 -19.859 -12.079 1.00 76.75 110 ASP A N 1
ATOM 887 C CA . ASP A 1 110 ? 6.592 -21.215 -12.477 1.00 76.75 110 ASP A CA 1
ATOM 888 C C . ASP A 1 110 ? 8.113 -21.334 -12.685 1.00 76.75 110 ASP A C 1
ATOM 890 O O . ASP A 1 110 ? 8.693 -22.377 -12.390 1.00 76.75 110 ASP A O 1
ATOM 894 N N . ILE A 1 111 ? 8.773 -20.228 -13.045 1.00 74.12 111 ILE A N 1
ATOM 895 C CA . ILE A 1 111 ? 10.237 -20.119 -13.127 1.00 74.12 111 ILE A CA 1
ATOM 896 C C . ILE A 1 111 ? 10.873 -20.256 -11.734 1.00 74.12 111 ILE A C 1
ATOM 898 O O . ILE A 1 111 ? 11.853 -20.984 -11.567 1.00 74.12 111 ILE A O 1
ATOM 902 N N . ASP A 1 112 ? 10.301 -19.614 -10.709 1.00 70.19 112 ASP A N 1
ATOM 903 C CA . ASP A 1 112 ? 10.806 -19.706 -9.330 1.00 70.19 112 ASP A CA 1
ATOM 904 C C . ASP A 1 112 ? 10.709 -21.140 -8.789 1.00 70.19 112 ASP A C 1
ATOM 906 O O . ASP A 1 112 ? 11.601 -21.613 -8.078 1.00 70.19 112 ASP A O 1
ATOM 910 N N . LYS A 1 113 ? 9.645 -21.864 -9.163 1.00 79.19 113 LYS A N 1
ATOM 911 C CA . LYS A 1 113 ? 9.468 -23.282 -8.812 1.00 79.19 113 LYS A CA 1
ATOM 912 C C . LYS A 1 113 ? 10.520 -24.160 -9.492 1.00 79.19 113 LYS A C 1
ATOM 914 O O . LYS A 1 113 ? 11.065 -25.058 -8.850 1.00 79.19 113 LYS A O 1
ATOM 919 N N . GLU A 1 114 ? 10.834 -23.887 -10.756 1.00 73.50 114 GLU A N 1
ATOM 920 C CA . GLU A 1 114 ? 11.826 -24.637 -11.531 1.00 73.50 114 GLU A CA 1
ATOM 921 C C . GLU A 1 114 ? 13.254 -24.442 -10.984 1.00 73.50 114 GLU A C 1
ATOM 923 O O . GLU A 1 114 ? 13.981 -25.414 -10.762 1.00 73.50 114 GLU A O 1
ATOM 928 N N . ILE A 1 115 ? 13.632 -23.205 -10.643 1.00 71.25 115 ILE A N 1
ATOM 929 C CA . ILE A 1 115 ? 14.930 -22.893 -10.018 1.00 71.25 115 ILE A CA 1
ATOM 930 C C . ILE A 1 115 ? 15.056 -23.556 -8.636 1.00 71.25 115 ILE A C 1
ATOM 932 O O . ILE A 1 115 ? 16.127 -24.066 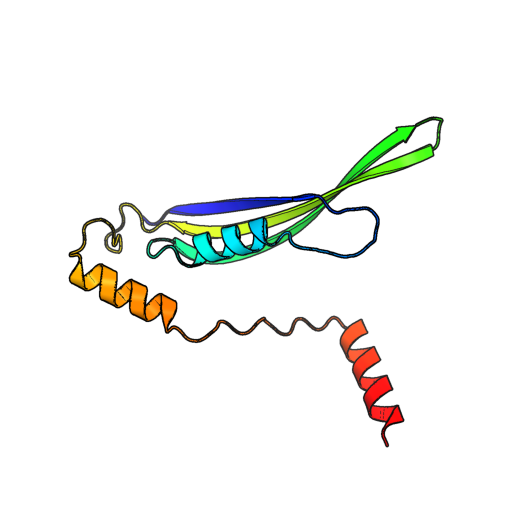-8.279 1.00 71.25 115 ILE A O 1
ATOM 936 N N . HIS A 1 116 ? 13.971 -23.595 -7.857 1.00 71.88 116 HIS A N 1
ATOM 937 C CA . HIS A 1 116 ? 13.956 -24.269 -6.558 1.00 71.88 116 HIS A CA 1
ATOM 938 C C . HIS A 1 116 ? 14.171 -25.786 -6.689 1.00 71.88 116 HIS A C 1
ATOM 940 O O . HIS A 1 116 ? 14.934 -26.382 -5.924 1.00 71.88 116 HIS A O 1
ATOM 946 N N . LEU A 1 117 ? 13.573 -26.409 -7.708 1.00 71.75 117 LEU A N 1
ATOM 947 C CA . LEU A 1 117 ? 13.745 -27.834 -7.990 1.00 71.75 117 LEU A CA 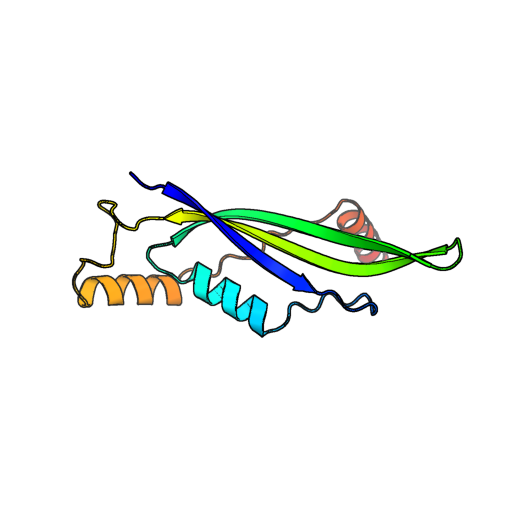1
ATOM 948 C C . LEU A 1 117 ? 15.200 -28.174 -8.367 1.00 71.75 117 LEU A C 1
ATOM 950 O O . LEU A 1 117 ? 15.761 -29.162 -7.886 1.00 71.75 117 LEU A O 1
ATOM 954 N N . LEU A 1 118 ? 15.834 -27.324 -9.181 1.00 68.25 118 LEU A N 1
ATOM 955 C CA . LEU A 1 118 ? 17.229 -27.473 -9.622 1.00 68.25 118 LEU A CA 1
ATOM 956 C C . LEU A 1 118 ? 18.248 -27.256 -8.491 1.00 68.25 118 LEU A C 1
ATOM 958 O O . LEU A 1 118 ? 19.334 -27.838 -8.489 1.00 68.25 118 LEU A O 1
ATOM 962 N N . THR A 1 119 ? 17.917 -26.412 -7.513 1.00 67.38 119 THR A N 1
ATOM 963 C CA . THR A 1 119 ? 18.781 -26.155 -6.349 1.00 67.38 119 THR A CA 1
ATOM 964 C C . THR A 1 119 ? 18.634 -27.212 -5.253 1.00 67.38 119 THR A C 1
ATOM 966 O O . THR A 1 119 ? 19.619 -27.512 -4.578 1.00 67.38 119 THR A O 1
ATOM 969 N N . MET A 1 120 ? 17.459 -27.837 -5.119 1.00 63.47 120 MET A N 1
ATOM 970 C CA . MET A 1 120 ? 17.233 -29.005 -4.253 1.00 63.47 120 MET A CA 1
ATOM 971 C C . MET A 1 120 ? 17.953 -30.260 -4.772 1.00 63.47 120 MET A C 1
ATOM 973 O O . MET A 1 120 ? 18.566 -30.986 -3.995 1.00 63.47 120 MET A O 1
ATOM 977 N N . THR A 1 121 ? 17.958 -30.482 -6.089 1.00 56.62 121 THR A N 1
ATOM 978 C CA . THR A 1 121 ? 18.618 -31.643 -6.720 1.00 56.62 121 THR A CA 1
ATOM 979 C C . THR A 1 121 ? 20.145 -31.574 -6.725 1.00 56.62 121 THR A C 1
ATOM 981 O O . THR A 1 121 ? 20.786 -32.614 -6.740 1.00 56.62 121 THR A O 1
ATOM 984 N N . LYS A 1 122 ? 20.752 -30.382 -6.642 1.00 55.00 122 LYS A N 1
ATOM 985 C CA . LYS A 1 122 ? 22.214 -30.231 -6.475 1.00 55.00 122 LYS A CA 1
ATOM 986 C C . LYS A 1 122 ? 22.723 -30.470 -5.047 1.00 55.00 122 LYS A C 1
ATOM 988 O O . LYS A 1 122 ? 23.934 -30.498 -4.848 1.00 55.00 122 LYS A O 1
ATOM 993 N N . LYS A 1 123 ? 21.830 -30.559 -4.055 1.00 52.28 123 LYS A N 1
ATOM 994 C CA . LYS A 1 123 ? 22.177 -30.787 -2.640 1.00 52.28 123 LYS A CA 1
ATOM 995 C C . LYS A 1 123 ? 21.978 -32.238 -2.179 1.00 52.28 123 LYS A C 1
ATOM 997 O O . LYS A 1 123 ? 22.275 -32.520 -1.020 1.00 52.28 123 LYS A O 1
ATOM 1002 N N . SER A 1 124 ? 21.494 -33.118 -3.058 1.00 47.22 124 SER A N 1
ATOM 1003 C CA . SER A 1 124 ? 21.466 -34.575 -2.865 1.00 47.22 124 SER A CA 1
ATOM 1004 C C . SER A 1 124 ? 22.596 -35.240 -3.637 1.00 47.22 124 SER A C 1
ATOM 1006 O O . SER A 1 124 ? 22.907 -36.389 -3.256 1.00 47.22 124 SER A O 1
#

Foldseek 3Di:
DWDKDKDKDKAWDDPPPDPDPDVVSVVVVVVQPLPLQKAWDDKDKDKDWDWDDDPNDTDGPIIMIMIMTITTGCVVPPSDCPPPDPVVVVVSSVCSVVPPDPPDPPDQDPVNVVVVVVVVVVVD

Radius of gyration: 20.7 Å; chains: 1; bounding box: 45×45×60 Å

Sequence (124 aa):
MSITKHKIFKLKLSNDAKFTITKTVEKAINEFLLEPNTVYVNHSITTLTEDIEEYDNLRTICRYVLISIIYKDLNTTPLDLKSTSKKVKNVVHKQVETGEEITEPEIKTDIDKEIHLLTMTKKS

Secondary structure (DSSP, 8-state):
-PEEEEEEEEEEEPTTS-----HHHHHHHHHHHT-TTEEEEEEEEEEEEEEEEETTEEEEEEEEEEEEEEEEE-TTSTT-GGGS-HHHHHHHHHHHHSSPP-PPP----HHHHHHHHHHHHTT-